Protein AF-A0A645J223-F1 (afdb_monomer_lite)

Secondary structure (DSSP, 8-state):
-HHHHHHHTT--TT-SS--HHHHHHHHHHHHHHHHHHHHHHHHHHHHS---HHHHHHHHHHHHHHHHT-

Organism: NCBI:txid1076179

Sequence (69 aa):
MPGIVLTMTGFNADNAVQTDSALLGIRLLLAVFPAILVAVLYYIVSCYNLTDEQLIKYGKEIEMKNEKK

pLDDT: mean 80.2, std 9.18, range [50.41, 95.25]

Foldseek 3Di:
DLVVLQVVQVPDPPDPDDDPSNVVSVVCVVPVVVVVVVVVVVVVVVPPPPPVVVVVVVVVVVVVVVVVD

Radius of gyration: 22.79 Å; chains: 1; bounding box: 45×20×56 Å

Structure (mmCIF, N/CA/C/O backbone):
data_AF-A0A645J223-F1
#
_entry.id   AF-A0A645J223-F1
#
loop_
_atom_site.group_PDB
_atom_site.id
_atom_site.type_symbol
_atom_site.label_atom_id
_atom_site.label_alt_id
_atom_site.label_comp_id
_atom_site.label_asym_id
_atom_site.label_entity_id
_atom_site.label_seq_id
_atom_site.pdbx_PDB_ins_code
_atom_site.Cartn_x
_atom_site.Cartn_y
_atom_site.Cartn_z
_atom_site.occupancy
_atom_site.B_iso_or_equiv
_atom_site.auth_seq_id
_atom_site.auth_comp_id
_atom_site.auth_asym_id
_atom_site.auth_atom_id
_atom_site.pdbx_PDB_model_num
ATOM 1 N N . MET A 1 1 ? -3.546 13.804 -7.126 1.00 53.91 1 MET A N 1
ATOM 2 C CA . MET A 1 1 ? -2.371 12.916 -6.972 1.00 53.91 1 MET A CA 1
ATOM 3 C C . MET A 1 1 ? -1.922 12.263 -8.284 1.00 53.91 1 MET A C 1
ATOM 5 O O . MET A 1 1 ? -0.740 12.389 -8.573 1.00 53.91 1 MET A O 1
ATOM 9 N N . PRO A 1 2 ? -2.791 11.659 -9.128 1.00 63.94 2 PRO A N 1
ATOM 10 C CA . PRO A 1 2 ? -2.335 10.944 -10.332 1.00 63.94 2 PRO A CA 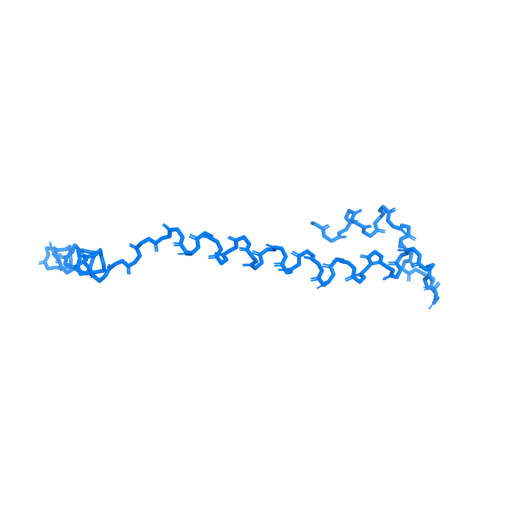1
ATOM 11 C C . PRO A 1 2 ? -1.659 11.841 -11.381 1.00 63.94 2 PRO A C 1
ATOM 13 O O . PRO A 1 2 ? -0.628 11.485 -11.938 1.00 63.94 2 PRO A O 1
ATOM 16 N N . GLY A 1 3 ? -2.203 13.044 -11.601 1.00 71.38 3 GLY A N 1
ATOM 17 C CA . GLY A 1 3 ? -1.736 13.952 -12.655 1.00 71.38 3 GLY A CA 1
ATOM 18 C C . GLY A 1 3 ? -0.319 14.502 -12.473 1.00 71.38 3 GLY A C 1
ATOM 19 O O . GLY A 1 3 ? 0.330 14.778 -13.468 1.00 71.38 3 GLY A O 1
ATOM 20 N N . ILE A 1 4 ? 0.177 14.623 -11.235 1.00 76.56 4 ILE A N 1
ATOM 21 C CA . ILE A 1 4 ? 1.519 15.171 -10.948 1.00 76.56 4 ILE A CA 1
ATOM 22 C C . ILE A 1 4 ? 2.605 14.155 -11.307 1.00 76.56 4 ILE A C 1
ATOM 24 O O . ILE A 1 4 ? 3.629 14.499 -11.885 1.00 76.56 4 ILE A O 1
ATOM 28 N N . VAL A 1 5 ? 2.375 12.884 -10.977 1.00 71.81 5 VAL A N 1
ATOM 29 C CA . VAL A 1 5 ? 3.334 11.818 -11.280 1.00 71.81 5 VAL A CA 1
ATOM 30 C C . VAL A 1 5 ? 3.399 11.596 -12.789 1.00 71.81 5 VAL A C 1
ATOM 32 O O . VAL A 1 5 ? 4.491 11.497 -13.331 1.00 71.81 5 VAL A O 1
ATOM 35 N N . LEU A 1 6 ? 2.250 11.614 -13.475 1.00 74.56 6 LEU A N 1
ATOM 36 C CA . LEU A 1 6 ? 2.179 11.463 -14.931 1.00 74.56 6 LEU A CA 1
ATOM 37 C C . LEU A 1 6 ? 2.926 12.584 -15.672 1.00 74.56 6 LEU A C 1
ATOM 39 O O . LEU A 1 6 ? 3.682 12.298 -16.602 1.00 74.56 6 LEU A O 1
ATOM 43 N N . THR A 1 7 ? 2.785 13.843 -15.241 1.00 77.56 7 THR A N 1
ATOM 44 C CA . THR A 1 7 ? 3.539 14.959 -15.835 1.00 77.56 7 THR A CA 1
ATOM 45 C C . THR A 1 7 ? 5.031 14.894 -15.518 1.00 77.56 7 THR A C 1
ATOM 47 O O . THR A 1 7 ? 5.837 15.152 -16.409 1.00 77.56 7 THR A O 1
ATOM 50 N N . MET A 1 8 ? 5.429 14.489 -14.305 1.00 74.44 8 MET A N 1
ATOM 51 C CA . MET A 1 8 ? 6.848 14.303 -13.956 1.00 74.44 8 MET A CA 1
ATOM 52 C C . MET A 1 8 ? 7.514 13.159 -14.729 1.00 74.44 8 MET A C 1
ATOM 54 O O . MET A 1 8 ? 8.702 13.236 -15.031 1.00 74.44 8 MET A O 1
ATOM 58 N N . THR A 1 9 ? 6.769 12.106 -15.069 1.00 74.19 9 THR A N 1
ATOM 59 C CA . THR A 1 9 ? 7.299 10.953 -15.814 1.00 74.19 9 THR A CA 1
ATOM 60 C C . THR A 1 9 ? 7.281 11.158 -17.331 1.00 74.19 9 THR A C 1
ATOM 62 O O . THR A 1 9 ? 7.677 10.260 -18.071 1.00 74.19 9 THR A O 1
ATOM 65 N N . GLY A 1 10 ? 6.827 12.324 -17.809 1.00 75.50 10 GLY A N 1
ATOM 66 C CA . GLY A 1 10 ? 6.768 12.647 -19.236 1.00 75.50 10 GLY A CA 1
ATOM 67 C C . GLY A 1 10 ? 5.692 11.871 -19.997 1.00 75.50 10 GLY A C 1
ATOM 68 O O . GLY A 1 10 ? 5.876 11.567 -21.174 1.00 75.50 10 GLY A O 1
ATOM 69 N N . PHE A 1 11 ? 4.590 11.518 -19.326 1.00 79.06 11 PHE A N 1
ATOM 70 C CA . PHE A 1 11 ? 3.457 10.851 -19.963 1.00 79.06 11 PHE A CA 1
ATOM 71 C C . PHE A 1 11 ? 2.846 11.749 -21.046 1.00 79.06 11 PHE A C 1
ATOM 73 O O . PHE A 1 11 ? 2.532 12.912 -20.783 1.00 79.06 11 PHE A O 1
ATOM 80 N N . ASN A 1 12 ? 2.639 11.199 -22.244 1.00 79.38 12 ASN A N 1
ATOM 81 C CA . ASN A 1 12 ? 2.013 11.912 -23.357 1.00 79.38 12 ASN A CA 1
ATOM 82 C C . ASN A 1 12 ? 0.846 11.095 -23.920 1.00 79.38 12 ASN A C 1
ATOM 84 O O . ASN A 1 12 ? 1.073 10.078 -24.564 1.00 79.38 12 ASN A O 1
ATOM 88 N N . ALA A 1 13 ? -0.392 11.547 -23.713 1.00 75.88 13 ALA A N 1
ATOM 89 C CA . ALA A 1 13 ? -1.594 10.821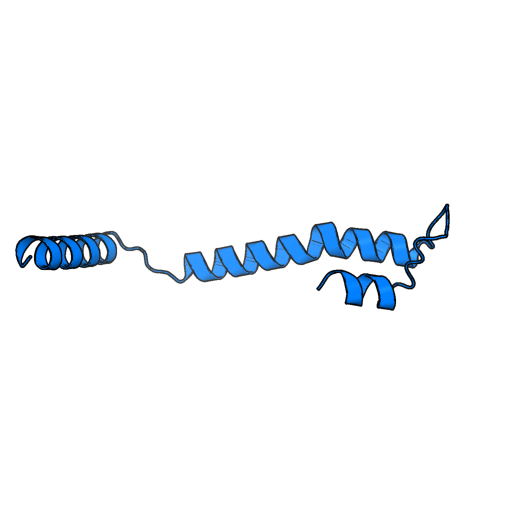 -24.128 1.00 75.88 13 ALA A CA 1
ATOM 90 C C . ALA A 1 13 ? -1.706 10.596 -25.650 1.00 75.88 13 ALA A C 1
ATOM 92 O O . ALA A 1 13 ? -2.363 9.641 -26.058 1.00 75.88 13 ALA A O 1
ATOM 93 N N . ASP A 1 14 ? -1.045 11.420 -26.470 1.00 78.50 14 ASP A N 1
ATOM 94 C CA . ASP A 1 14 ? -1.079 11.318 -27.935 1.00 78.50 14 ASP A CA 1
ATOM 95 C C . ASP A 1 14 ? -0.082 10.282 -28.494 1.00 78.50 14 ASP A C 1
ATOM 97 O O . ASP A 1 14 ? -0.144 9.917 -29.669 1.00 78.50 14 ASP A O 1
ATOM 101 N N . ASN A 1 15 ? 0.833 9.764 -27.664 1.00 77.81 15 ASN A N 1
ATOM 102 C CA . ASN A 1 15 ? 1.801 8.753 -28.089 1.00 77.81 15 ASN A CA 1
ATOM 103 C C . ASN A 1 15 ? 1.208 7.338 -28.022 1.00 77.81 15 ASN A C 1
ATOM 105 O O . ASN A 1 15 ? 0.852 6.846 -26.949 1.00 77.81 15 ASN A O 1
ATOM 109 N N . ALA A 1 16 ? 1.213 6.635 -29.161 1.00 72.75 16 ALA A N 1
ATOM 110 C CA . ALA A 1 16 ? 0.766 5.242 -29.263 1.00 72.75 16 ALA A CA 1
ATOM 111 C C . ALA A 1 16 ? 1.609 4.262 -28.421 1.00 72.75 16 ALA A C 1
ATOM 113 O O . ALA A 1 16 ? 1.092 3.258 -27.935 1.00 72.75 16 ALA A O 1
ATOM 114 N N . VAL A 1 17 ? 2.899 4.558 -28.226 1.00 77.62 17 VAL A N 1
ATOM 115 C CA . VAL A 1 17 ? 3.802 3.818 -27.334 1.00 77.62 17 VAL A CA 1
ATOM 116 C C . VAL A 1 17 ? 4.459 4.817 -26.386 1.00 77.62 17 VAL A C 1
ATOM 118 O O . VAL A 1 17 ? 5.075 5.788 -26.824 1.00 77.62 17 VAL A O 1
ATOM 121 N N . GLN A 1 18 ? 4.293 4.600 -25.081 1.00 79.06 18 GLN A N 1
ATOM 122 C CA . GLN A 1 18 ? 4.890 5.439 -24.040 1.00 79.06 18 GLN A CA 1
ATOM 123 C C . GLN A 1 18 ? 6.381 5.135 -23.872 1.00 79.06 18 GLN A C 1
ATOM 125 O O . GLN A 1 18 ? 6.834 4.027 -24.148 1.00 79.06 18 GLN A O 1
ATOM 130 N N . THR A 1 19 ? 7.138 6.110 -23.373 1.00 83.50 19 THR A N 1
ATOM 131 C CA . THR A 1 19 ? 8.542 5.901 -23.001 1.00 83.50 19 THR A CA 1
ATOM 132 C C . THR A 1 19 ? 8.647 4.964 -21.792 1.00 83.50 19 THR A C 1
ATOM 134 O O . THR A 1 19 ? 7.763 4.949 -20.931 1.00 83.50 19 THR A O 1
ATOM 137 N N . ASP A 1 20 ? 9.745 4.210 -21.682 1.00 82.56 20 ASP A N 1
ATOM 138 C CA . ASP A 1 20 ? 9.952 3.250 -20.581 1.00 82.56 20 ASP A CA 1
ATOM 139 C C . ASP A 1 20 ? 9.834 3.903 -19.191 1.00 82.56 20 ASP A C 1
ATOM 141 O O . ASP A 1 20 ? 9.306 3.308 -18.250 1.00 82.56 20 ASP A O 1
ATOM 145 N N . SER A 1 21 ? 10.260 5.166 -19.077 1.00 80.94 21 SER A N 1
ATOM 146 C CA . SER A 1 21 ? 10.130 5.975 -17.859 1.00 80.94 21 SER A CA 1
ATOM 147 C C . SER A 1 21 ? 8.667 6.253 -17.490 1.00 80.94 21 SER A C 1
ATOM 149 O O . SER A 1 21 ? 8.270 6.065 -16.337 1.00 80.94 21 SER A O 1
ATOM 151 N N . ALA A 1 22 ? 7.831 6.628 -18.466 1.00 82.44 22 ALA A N 1
ATOM 152 C CA . ALA A 1 22 ? 6.402 6.850 -18.249 1.00 82.44 22 ALA A CA 1
ATOM 153 C C . ALA A 1 22 ? 5.682 5.552 -17.853 1.00 82.44 22 ALA A C 1
ATOM 155 O O . ALA A 1 22 ? 4.831 5.551 -16.961 1.00 82.44 22 ALA A O 1
ATOM 156 N N . LEU A 1 23 ? 6.067 4.426 -18.456 1.00 83.94 23 LEU A N 1
ATOM 157 C CA . LEU A 1 23 ? 5.490 3.110 -18.175 1.00 83.94 23 LEU A CA 1
ATOM 158 C C . LEU A 1 23 ? 5.829 2.628 -16.752 1.00 83.94 23 LEU A C 1
ATOM 160 O O . LEU A 1 23 ? 4.960 2.126 -16.031 1.00 83.94 23 LEU A O 1
ATOM 164 N N . LEU A 1 24 ? 7.069 2.850 -16.308 1.00 83.88 24 LEU A N 1
ATOM 165 C CA . LEU A 1 24 ? 7.504 2.580 -14.936 1.00 83.88 24 LEU A CA 1
ATOM 166 C C . LEU A 1 24 ? 6.802 3.505 -13.929 1.00 83.88 24 LEU A C 1
ATOM 168 O O . LEU A 1 24 ? 6.339 3.040 -12.884 1.00 83.88 24 LEU A O 1
ATOM 172 N N . GLY A 1 25 ? 6.652 4.785 -14.272 1.00 82.50 25 GLY A N 1
ATOM 173 C CA . GLY A 1 25 ? 5.911 5.771 -13.486 1.00 82.50 25 GLY A CA 1
ATOM 174 C C . GLY A 1 25 ? 4.459 5.370 -13.231 1.00 82.50 25 GLY A C 1
ATOM 175 O O . GLY A 1 25 ? 4.004 5.368 -12.085 1.00 82.50 25 GLY A O 1
ATOM 176 N N . ILE A 1 26 ? 3.751 4.940 -14.279 1.00 84.44 26 ILE A N 1
ATOM 177 C CA . ILE A 1 26 ? 2.375 4.430 -14.181 1.00 84.44 26 ILE A CA 1
ATOM 178 C C . ILE A 1 26 ? 2.316 3.189 -13.280 1.00 84.44 26 ILE A C 1
ATOM 180 O O . ILE A 1 26 ? 1.443 3.088 -12.414 1.00 84.44 26 ILE A O 1
ATOM 184 N N . ARG A 1 27 ? 3.260 2.254 -13.438 1.00 84.44 27 ARG A N 1
ATOM 185 C CA . ARG A 1 27 ? 3.300 1.019 -12.643 1.00 84.44 27 ARG A CA 1
ATOM 186 C C . ARG A 1 27 ? 3.503 1.298 -11.153 1.00 84.44 27 ARG A C 1
ATOM 188 O O . ARG A 1 27 ? 2.824 0.694 -10.325 1.00 84.44 27 ARG A O 1
ATOM 195 N N . LEU A 1 28 ? 4.390 2.230 -10.807 1.00 83.88 28 LEU A N 1
ATOM 196 C CA . LEU A 1 28 ? 4.607 2.657 -9.421 1.00 83.88 28 LEU A CA 1
ATOM 197 C C . LEU A 1 28 ? 3.369 3.342 -8.832 1.00 83.88 28 LEU A C 1
ATOM 199 O O . LEU A 1 28 ? 3.021 3.090 -7.676 1.00 83.88 28 LEU A O 1
ATOM 203 N N . LEU A 1 29 ? 2.681 4.164 -9.628 1.00 83.44 29 LEU A N 1
ATOM 204 C CA . LEU A 1 29 ? 1.467 4.867 -9.212 1.00 83.44 29 LEU A CA 1
ATOM 205 C C . LEU A 1 29 ? 0.335 3.898 -8.861 1.00 83.44 29 LEU A C 1
ATOM 207 O O . LEU A 1 29 ? -0.368 4.113 -7.880 1.00 83.44 29 LEU A O 1
ATOM 211 N N . LEU A 1 30 ? 0.183 2.822 -9.629 1.00 84.38 30 LEU A N 1
ATOM 212 C CA . LEU A 1 30 ? -0.864 1.820 -9.419 1.00 84.38 30 LEU A CA 1
ATOM 213 C C . LEU A 1 30 ? -0.505 0.742 -8.391 1.00 84.38 30 LEU A C 1
ATOM 215 O O . LEU A 1 30 ? -1.406 0.206 -7.757 1.00 84.38 30 LEU A O 1
ATOM 219 N N . ALA A 1 31 ? 0.773 0.401 -8.220 1.00 87.81 31 ALA A N 1
ATOM 220 C CA . ALA A 1 31 ? 1.172 -0.695 -7.335 1.00 87.81 31 ALA A CA 1
ATOM 221 C C . ALA A 1 31 ? 1.682 -0.211 -5.969 1.00 87.81 31 ALA A C 1
ATOM 223 O O . ALA A 1 31 ? 1.251 -0.707 -4.931 1.00 87.81 31 ALA A O 1
ATOM 224 N N . VAL A 1 32 ? 2.593 0.765 -5.951 1.00 88.12 32 VAL A N 1
ATOM 225 C CA . VAL A 1 32 ? 3.339 1.134 -4.736 1.00 88.12 32 VAL A CA 1
ATOM 226 C C . VAL A 1 32 ? 2.577 2.148 -3.896 1.00 88.12 32 VAL A C 1
ATOM 228 O O . VAL A 1 32 ? 2.443 1.967 -2.687 1.00 88.12 32 VAL A O 1
ATOM 231 N N . PHE A 1 33 ? 2.024 3.190 -4.520 1.00 88.00 33 PHE A N 1
ATOM 232 C CA . PHE A 1 33 ? 1.248 4.198 -3.792 1.00 88.00 33 PHE A CA 1
ATOM 233 C C . PHE A 1 33 ? 0.029 3.605 -3.062 1.00 88.00 33 PHE A C 1
ATOM 235 O O . PHE A 1 33 ? -0.149 3.911 -1.880 1.00 88.00 33 PHE A O 1
ATOM 242 N N . PRO A 1 34 ? -0.781 2.722 -3.685 1.00 89.75 34 PRO A N 1
ATOM 243 C CA . PRO A 1 34 ? -1.895 2.082 -2.996 1.00 89.75 34 PRO A CA 1
ATOM 244 C C . PRO A 1 34 ? -1.433 1.150 -1.876 1.00 89.75 34 PRO A C 1
ATOM 246 O O . PRO A 1 34 ? -2.034 1.158 -0.806 1.00 89.75 34 PRO A O 1
ATOM 249 N N . ALA A 1 35 ? -0.337 0.409 -2.070 1.00 92.44 35 ALA A N 1
ATOM 250 C CA . ALA A 1 35 ? 0.219 -0.454 -1.029 1.00 92.44 35 ALA A CA 1
ATOM 251 C C . ALA A 1 35 ? 0.659 0.343 0.212 1.00 92.44 35 ALA A C 1
ATOM 253 O O . ALA A 1 35 ? 0.366 -0.063 1.336 1.00 92.44 35 ALA A O 1
ATOM 254 N N . ILE A 1 36 ? 1.294 1.505 0.025 1.00 93.94 36 ILE A N 1
ATOM 255 C CA . ILE A 1 36 ? 1.686 2.391 1.133 1.00 93.94 36 ILE A CA 1
ATOM 256 C C . ILE A 1 36 ? 0.450 2.941 1.850 1.00 93.94 36 ILE A C 1
ATOM 258 O O . ILE A 1 36 ? 0.405 2.930 3.077 1.00 93.94 36 ILE A O 1
ATOM 262 N N . LEU A 1 37 ? -0.570 3.382 1.109 1.00 92.56 37 LEU A N 1
ATOM 263 C CA . LEU A 1 37 ? -1.824 3.861 1.701 1.00 92.56 37 LEU A CA 1
ATOM 264 C C . LEU A 1 37 ? -2.497 2.789 2.563 1.00 92.56 37 LEU A C 1
ATOM 266 O O . LEU A 1 37 ? -2.937 3.085 3.673 1.00 92.56 37 LEU A O 1
ATOM 270 N N . VAL A 1 38 ? -2.535 1.547 2.080 1.00 93.38 38 VAL A N 1
ATOM 271 C CA . VAL A 1 38 ? -3.078 0.412 2.835 1.00 93.38 38 VAL A CA 1
ATOM 272 C C . VAL A 1 38 ? -2.226 0.117 4.066 1.00 93.38 38 VAL A C 1
ATOM 274 O O . VAL A 1 38 ? -2.783 -0.086 5.138 1.00 93.38 38 VAL A O 1
ATOM 277 N N . ALA A 1 39 ? -0.898 0.140 3.952 1.00 94.38 39 ALA A N 1
ATOM 278 C CA . ALA A 1 39 ? -0.010 -0.080 5.092 1.00 94.38 39 ALA A CA 1
ATOM 279 C C . ALA A 1 39 ? -0.197 0.988 6.182 1.00 94.38 39 ALA A C 1
ATOM 281 O O . ALA A 1 39 ? -0.269 0.659 7.365 1.00 94.38 39 ALA A O 1
ATOM 282 N N . VAL A 1 40 ? -0.339 2.257 5.789 1.00 95.25 40 VAL A N 1
ATOM 283 C CA . VAL A 1 40 ? -0.630 3.361 6.715 1.00 95.25 40 VAL A CA 1
ATOM 284 C C . VAL A 1 40 ? -2.002 3.182 7.362 1.00 95.25 40 VAL A C 1
ATOM 286 O O . VAL A 1 40 ? -2.121 3.322 8.575 1.00 95.25 40 VAL A O 1
ATOM 289 N N . LEU A 1 41 ? -3.033 2.830 6.589 1.00 92.56 41 LEU A N 1
ATOM 290 C CA . LEU A 1 41 ? -4.365 2.540 7.126 1.00 92.56 41 LEU A CA 1
ATOM 291 C C . LEU A 1 41 ? -4.341 1.374 8.114 1.00 92.56 41 LEU A C 1
ATOM 293 O O . LEU A 1 41 ? -4.902 1.483 9.199 1.00 92.56 41 LEU A O 1
ATOM 297 N N . TYR A 1 42 ? -3.659 0.286 7.763 1.00 92.62 42 TYR A N 1
ATOM 298 C CA . TYR A 1 42 ? -3.488 -0.873 8.631 1.00 92.62 42 TYR A CA 1
ATOM 299 C C . TYR A 1 42 ? -2.796 -0.487 9.940 1.00 92.62 42 TYR A C 1
ATOM 301 O O . TYR A 1 42 ? -3.247 -0.872 11.019 1.00 92.62 42 TYR A O 1
ATOM 309 N N . TYR A 1 43 ? -1.741 0.326 9.858 1.00 92.19 43 TYR A N 1
ATOM 310 C CA . TYR A 1 43 ? -1.047 0.849 11.029 1.00 92.19 43 TYR A CA 1
ATOM 311 C C . TYR A 1 43 ? -1.968 1.705 11.907 1.00 92.19 43 TYR A C 1
ATOM 313 O O . TYR A 1 43 ? -2.043 1.489 13.114 1.00 92.19 43 TYR A O 1
ATOM 321 N N . ILE A 1 44 ? -2.716 2.633 11.302 1.00 90.62 44 ILE A N 1
ATOM 322 C CA . ILE A 1 44 ? -3.672 3.487 12.013 1.00 90.62 44 ILE A CA 1
ATOM 323 C C . ILE A 1 44 ? -4.717 2.630 12.732 1.00 90.62 44 ILE A C 1
ATOM 325 O O . ILE A 1 44 ? -4.901 2.801 13.933 1.00 90.62 44 ILE A O 1
ATOM 329 N N .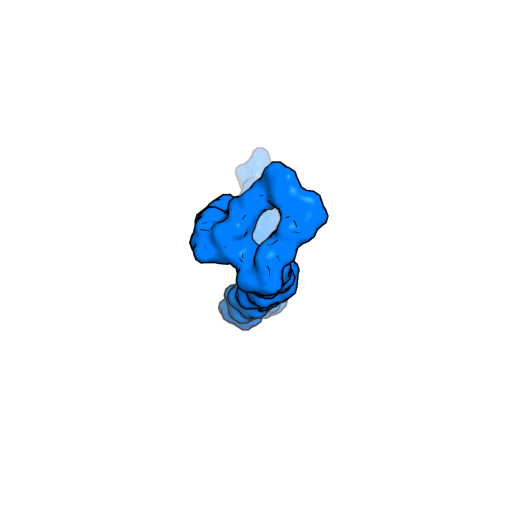 VAL A 1 45 ? -5.348 1.679 12.034 1.00 86.25 45 VAL A N 1
ATOM 330 C CA . VAL A 1 45 ? -6.331 0.745 12.612 1.00 86.25 45 VAL A CA 1
ATOM 331 C C . VAL A 1 45 ? -5.722 -0.062 13.757 1.00 86.25 45 VAL A C 1
ATOM 333 O O . VAL A 1 45 ? -6.363 -0.217 14.789 1.00 86.25 45 VAL A O 1
ATOM 336 N N . SER A 1 46 ? -4.472 -0.504 13.628 1.00 85.50 46 SER A N 1
ATOM 337 C CA . SER A 1 46 ? -3.779 -1.246 14.691 1.00 85.50 46 SER A CA 1
ATOM 338 C C . SER A 1 46 ? -3.527 -0.400 15.947 1.00 85.50 46 SER A C 1
ATOM 340 O O . SER A 1 46 ? -3.428 -0.943 17.043 1.00 85.50 46 SER A O 1
ATOM 342 N N . CYS A 1 47 ? -3.439 0.928 15.813 1.00 79.31 47 CYS A N 1
ATOM 343 C CA . CYS A 1 47 ? -3.338 1.852 16.944 1.00 79.31 47 CYS A CA 1
ATOM 344 C C . CYS A 1 47 ? -4.694 2.181 17.590 1.00 79.31 47 CYS A C 1
ATOM 346 O O . CYS A 1 47 ? -4.712 2.701 18.710 1.00 79.31 47 CYS A O 1
ATOM 348 N N . TYR A 1 48 ? -5.822 1.878 16.940 1.00 76.06 48 TYR A N 1
ATOM 349 C CA . TYR A 1 48 ? -7.118 1.923 17.606 1.00 76.06 48 TYR A CA 1
ATOM 350 C C . TYR A 1 48 ? -7.251 0.674 18.481 1.00 76.06 48 TYR A C 1
ATOM 352 O O . TYR A 1 48 ? -7.539 -0.417 17.997 1.00 76.06 48 TYR A O 1
ATOM 360 N N . ASN A 1 49 ? -7.080 0.840 19.794 1.00 63.84 49 ASN A N 1
ATOM 361 C CA . ASN A 1 49 ? -7.498 -0.165 20.769 1.00 63.84 49 ASN A CA 1
ATOM 362 C C . ASN A 1 49 ? -9.037 -0.254 20.758 1.00 63.84 49 ASN A C 1
ATOM 364 O O . ASN A 1 49 ? -9.707 0.313 21.623 1.00 63.84 49 ASN A O 1
ATOM 368 N N . LEU A 1 50 ? -9.612 -0.953 19.769 1.00 66.06 50 LEU A N 1
ATOM 369 C CA . LEU A 1 50 ? -10.972 -1.496 19.849 1.00 66.06 50 LEU A CA 1
ATOM 370 C C . LEU A 1 50 ? -10.952 -2.666 20.835 1.00 66.06 50 LEU A C 1
ATOM 372 O O . LEU A 1 50 ? -11.169 -3.819 20.478 1.00 66.06 50 LEU A O 1
ATOM 376 N N . THR A 1 51 ? -10.630 -2.382 22.090 1.00 70.19 51 THR A N 1
ATOM 377 C CA . THR A 1 51 ? -10.851 -3.344 23.159 1.00 70.19 51 THR A CA 1
ATOM 378 C C . THR A 1 51 ? -12.359 -3.480 23.341 1.00 70.19 51 THR A C 1
ATOM 380 O O . THR A 1 51 ? -13.076 -2.475 23.275 1.00 70.19 51 THR A O 1
ATOM 383 N N . ASP A 1 52 ? -12.850 -4.690 23.609 1.00 71.69 52 ASP A N 1
ATOM 384 C CA . ASP A 1 52 ? -14.281 -4.942 23.834 1.00 71.69 52 ASP A CA 1
ATOM 385 C C . ASP A 1 52 ? -14.883 -3.990 24.886 1.00 71.69 52 ASP A C 1
ATOM 387 O O . ASP A 1 52 ? -16.021 -3.545 24.761 1.00 71.69 52 ASP A O 1
ATOM 391 N N . GLU A 1 53 ? -14.090 -3.570 25.877 1.00 76.44 53 GLU A N 1
ATOM 392 C CA . GLU A 1 53 ? -14.474 -2.558 26.869 1.00 76.44 53 GLU A CA 1
ATOM 393 C C . GLU A 1 53 ? -14.819 -1.186 26.266 1.00 76.44 53 GLU A C 1
ATOM 395 O O . GLU A 1 53 ? -15.794 -0.556 26.684 1.00 76.44 53 GLU A O 1
ATOM 400 N N . GLN A 1 54 ? -14.051 -0.710 25.280 1.00 79.56 54 GLN A N 1
ATOM 401 C CA . GLN A 1 54 ? -14.319 0.559 24.592 1.00 79.56 54 GLN A CA 1
ATOM 402 C C . GLN A 1 54 ? -15.592 0.443 23.752 1.00 79.56 54 GLN A C 1
ATOM 404 O O . GLN A 1 54 ? -16.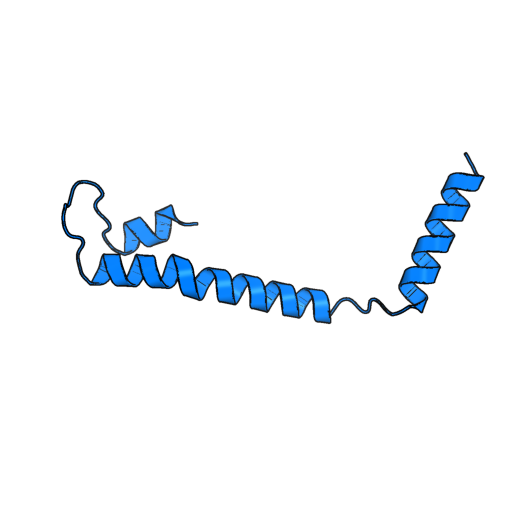428 1.345 23.775 1.00 79.56 54 GLN A O 1
ATOM 409 N N . LEU A 1 55 ? -15.782 -0.69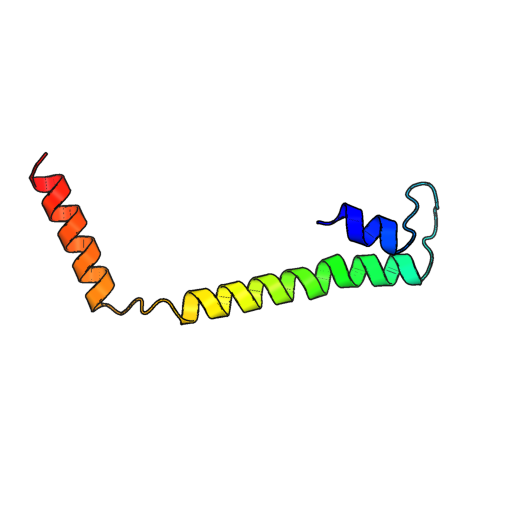2 23.073 1.00 80.00 55 LEU A N 1
ATOM 410 C CA . LEU A 1 55 ? -16.992 -0.963 22.294 1.00 80.00 55 LEU A CA 1
ATOM 411 C C . LEU A 1 55 ? -18.247 -0.988 23.174 1.00 80.00 55 LEU A C 1
ATOM 413 O O . LEU A 1 55 ? -19.242 -0.342 22.841 1.00 80.00 55 LEU A O 1
ATOM 417 N N . ILE A 1 56 ? -18.184 -1.654 24.328 1.00 81.62 56 ILE A N 1
ATOM 418 C CA . ILE A 1 56 ? -19.281 -1.684 25.305 1.00 81.62 56 ILE A CA 1
ATOM 419 C C . ILE A 1 56 ? -19.557 -0.280 25.855 1.00 81.62 56 ILE A C 1
ATOM 421 O O . ILE A 1 56 ? -20.721 0.101 26.010 1.00 81.62 56 ILE A O 1
ATOM 425 N N . LYS A 1 57 ? -18.511 0.508 26.137 1.00 84.50 57 LYS A N 1
ATOM 426 C CA . LYS A 1 57 ? -18.657 1.890 26.609 1.00 84.50 57 LYS A CA 1
ATOM 427 C C . LYS A 1 57 ? -19.392 2.756 25.583 1.00 84.50 57 LYS A C 1
ATOM 429 O O . LYS A 1 57 ? -20.366 3.413 25.946 1.00 84.50 57 LYS A O 1
ATOM 434 N N . TYR A 1 58 ? -18.982 2.716 24.315 1.00 82.44 58 TYR A N 1
ATOM 435 C CA . TYR A 1 58 ? -19.654 3.466 23.252 1.00 82.44 58 TYR A CA 1
ATOM 436 C C . TYR A 1 58 ? -21.093 2.987 23.022 1.00 82.44 58 TYR A C 1
ATOM 438 O O . TYR A 1 58 ? -21.983 3.819 22.860 1.00 82.44 58 TYR A O 1
ATOM 446 N N . GLY A 1 59 ? -21.350 1.675 23.069 1.00 86.31 59 GLY A N 1
ATOM 447 C CA . GLY A 1 59 ? -22.704 1.120 22.961 1.00 86.31 59 GLY A CA 1
ATOM 448 C C . GLY A 1 59 ? -23.638 1.634 24.061 1.00 86.31 59 GLY A C 1
ATOM 449 O O . GLY A 1 59 ? -24.716 2.148 23.763 1.00 86.31 59 GLY A O 1
ATOM 450 N N . LYS A 1 60 ? -23.181 1.609 25.320 1.00 84.56 60 LYS A N 1
ATOM 451 C CA . LYS A 1 60 ? -23.941 2.147 26.461 1.00 84.56 60 LYS A CA 1
ATOM 452 C C . LYS A 1 60 ? -24.195 3.650 26.349 1.00 84.56 60 LYS A C 1
ATOM 454 O O . LYS A 1 60 ? -25.285 4.110 26.676 1.00 84.56 60 LYS A O 1
ATOM 459 N N . GLU A 1 61 ? -23.214 4.427 25.888 1.00 85.56 61 GLU A N 1
ATOM 460 C CA . GLU A 1 61 ? -23.385 5.873 25.680 1.00 85.56 61 GLU A CA 1
ATOM 461 C C . GLU A 1 61 ? -24.418 6.188 24.582 1.00 85.56 61 GLU A C 1
ATOM 463 O O . GLU A 1 61 ? -25.156 7.173 24.695 1.00 85.56 61 GLU A O 1
ATOM 468 N N . ILE A 1 62 ? -24.499 5.355 23.539 1.00 82.44 62 ILE A N 1
ATOM 469 C CA . ILE A 1 62 ? -25.501 5.478 22.471 1.00 82.44 62 ILE A CA 1
ATOM 470 C C . ILE A 1 62 ? -26.898 5.105 22.990 1.00 82.44 62 ILE A C 1
ATOM 472 O O . ILE A 1 62 ? -27.846 5.858 22.757 1.00 82.44 62 ILE A O 1
ATOM 476 N N . GLU A 1 63 ? -27.032 4.002 23.731 1.00 84.81 63 GLU A N 1
ATOM 477 C CA . GLU A 1 63 ? -28.304 3.576 24.339 1.00 84.81 63 GLU A CA 1
ATOM 478 C C . GLU A 1 63 ? -28.852 4.626 25.313 1.00 84.81 63 GLU A C 1
ATOM 480 O O . GLU A 1 63 ? -29.996 5.052 25.169 1.00 84.81 63 GLU A O 1
ATOM 485 N N . MET A 1 64 ? -28.018 5.150 26.219 1.00 80.38 64 MET A N 1
ATOM 486 C CA . MET A 1 64 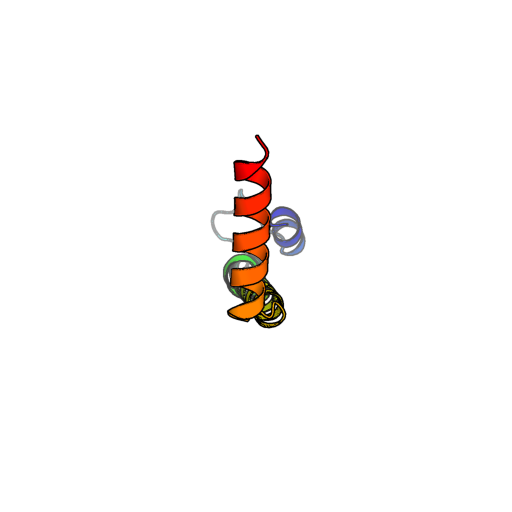? -28.429 6.191 27.174 1.00 80.38 64 MET A CA 1
ATOM 487 C C . MET A 1 64 ? -28.866 7.500 26.504 1.00 80.38 64 MET A C 1
ATOM 489 O O . MET A 1 64 ? -29.670 8.248 27.065 1.00 80.38 64 MET A O 1
ATOM 493 N N . LYS A 1 65 ? -28.320 7.828 25.326 1.00 76.31 65 LYS A N 1
ATOM 494 C CA . LYS A 1 65 ? -28.757 8.997 24.549 1.00 76.31 65 LYS A CA 1
ATOM 495 C C . LYS A 1 65 ? -30.084 8.759 23.839 1.00 76.31 65 LYS A C 1
ATOM 497 O O . LYS A 1 65 ? -30.865 9.700 23.728 1.00 76.31 65 LYS A O 1
ATOM 502 N N . ASN A 1 66 ? -30.329 7.540 23.369 1.00 75.38 66 ASN A N 1
ATOM 503 C CA . ASN A 1 66 ? -31.578 7.180 22.704 1.00 75.38 66 ASN A CA 1
ATOM 504 C C . ASN A 1 66 ? -32.733 6.995 23.694 1.00 75.38 66 ASN A C 1
ATOM 506 O O . ASN A 1 66 ? -33.859 7.323 23.353 1.00 75.38 66 ASN A O 1
ATOM 510 N N . GLU A 1 67 ? -32.460 6.540 24.917 1.00 67.94 67 GLU A N 1
ATOM 511 C CA . GLU A 1 67 ? -33.471 6.374 25.972 1.00 67.94 67 GLU A CA 1
ATOM 512 C C . GLU A 1 67 ? -33.928 7.716 26.583 1.00 67.94 67 GLU A C 1
ATOM 514 O O . GLU A 1 67 ? -35.016 7.822 27.139 1.00 67.94 67 GLU A O 1
ATOM 519 N N . LYS A 1 68 ? -33.112 8.773 26.459 1.00 58.56 68 LYS A N 1
ATOM 520 C CA . LYS A 1 68 ? -33.447 10.140 26.903 1.00 58.56 68 LYS A CA 1
ATOM 521 C C . LYS A 1 68 ? -34.218 10.970 25.865 1.00 58.56 68 LYS A C 1
ATOM 523 O O . LYS A 1 68 ? -34.437 12.158 26.112 1.00 58.56 68 LYS A O 1
ATOM 528 N N . LYS A 1 69 ? -34.575 10.393 24.717 1.00 50.41 69 LYS A N 1
ATOM 529 C CA . LYS A 1 69 ? -35.297 11.064 23.630 1.00 50.41 69 LYS A CA 1
ATOM 530 C C . LYS A 1 69 ? -36.710 10.512 23.502 1.00 50.41 69 LYS A C 1
ATOM 532 O O . LYS A 1 69 ? -37.608 11.338 23.234 1.00 50.41 69 LYS A O 1
#